Protein AF-A0A3M2AKR9-F1 (afdb_monomer)

Nearest PDB structures (foldseek):
  7yfp-assembly1_F  TM=4.435E-01  e=5.019E+00  Saccharomyces cerevisiae
  5lnl-assembly2_F  TM=4.729E-01  e=9.522E+00  Haemophilus influenzae

Solvent-accessible surface area (backbone atoms only — not comparable to full-atom values): 3403 Å² total; per-residue (Å²): 93,66,90,65,70,46,89,91,60,78,70,91,72,70,54,95,53,92,73,94,74,94,76,61,60,52,75,48,80,47,82,46,84,93,78,45,72,50,73,49,80,47,61,69,79,82,133

Structure (mmCIF, N/CA/C/O backbone):
data_AF-A0A3M2AKR9-F1
#
_entry.id   AF-A0A3M2AKR9-F1
#
loop_
_atom_site.group_PDB
_atom_site.id
_atom_site.type_symbol
_atom_site.label_atom_id
_atom_site.label_alt_id
_atom_site.label_comp_id
_atom_site.label_asym_id
_atom_site.label_entity_id
_atom_site.label_seq_id
_atom_site.pdbx_PDB_ins_code
_atom_site.Cartn_x
_atom_site.Cartn_y
_atom_site.Cartn_z
_atom_site.occupancy
_atom_site.B_iso_or_equiv
_atom_site.auth_seq_id
_atom_site.auth_comp_id
_atom_site.auth_asym_id
_atom_site.auth_atom_id
_atom_site.pdbx_PDB_model_num
ATOM 1 N N . ASN A 1 1 ? 4.741 1.215 -13.578 1.00 88.06 1 ASN A N 1
ATOM 2 C CA . ASN A 1 1 ? 3.261 1.319 -13.537 1.00 88.06 1 ASN A CA 1
ATOM 3 C C . ASN A 1 1 ? 2.750 2.698 -13.130 1.00 88.06 1 ASN A C 1
ATOM 5 O O . ASN A 1 1 ? 1.803 2.806 -12.359 1.00 88.06 1 ASN A O 1
ATOM 9 N N . LEU A 1 2 ? 3.349 3.773 -13.661 1.00 92.69 2 LEU A N 1
ATOM 10 C CA . LEU A 1 2 ? 2.851 5.145 -13.484 1.00 92.69 2 LEU A CA 1
ATOM 11 C C . LEU A 1 2 ? 2.639 5.785 -14.860 1.00 92.69 2 LEU A C 1
ATOM 13 O O . LEU A 1 2 ? 1.505 5.879 -15.312 1.00 92.69 2 LEU A O 1
ATOM 17 N N . GLU A 1 3 ? 3.725 6.131 -15.551 1.00 95.19 3 GLU A N 1
ATOM 18 C CA . GLU A 1 3 ? 3.678 6.664 -16.923 1.00 95.19 3 GLU A CA 1
ATOM 19 C C . GLU A 1 3 ? 3.804 5.545 -17.961 1.00 95.19 3 GLU A C 1
ATOM 21 O O . GLU A 1 3 ? 2.999 5.435 -18.879 1.00 95.19 3 GLU A O 1
ATOM 26 N N . HIS A 1 4 ? 4.777 4.659 -17.751 1.00 95.12 4 HIS A N 1
ATOM 27 C CA . HIS A 1 4 ? 4.993 3.460 -18.550 1.00 95.12 4 HIS A CA 1
ATOM 28 C C . HIS A 1 4 ? 4.467 2.263 -17.748 1.00 95.12 4 HIS A C 1
ATOM 30 O O . HIS A 1 4 ? 4.970 1.953 -16.658 1.00 95.12 4 HIS A O 1
ATOM 36 N N . GLN A 1 5 ? 3.369 1.680 -18.227 1.00 95.38 5 GLN A N 1
ATOM 37 C CA . GLN A 1 5 ? 2.721 0.524 -17.610 1.00 95.38 5 GLN A CA 1
ATOM 38 C C . GLN A 1 5 ? 3.380 -0.755 -18.122 1.00 95.38 5 GLN A C 1
ATOM 40 O O . GLN A 1 5 ? 3.591 -0.902 -19.325 1.00 95.38 5 GLN A O 1
ATOM 45 N N . ASP A 1 6 ? 3.722 -1.644 -17.201 1.00 97.44 6 ASP A N 1
ATOM 46 C CA . ASP A 1 6 ? 4.257 -2.962 -17.509 1.00 97.44 6 ASP A CA 1
ATOM 47 C C . ASP A 1 6 ? 3.081 -3.941 -17.693 1.00 97.44 6 ASP A C 1
ATOM 49 O O . ASP A 1 6 ? 2.218 -3.989 -16.813 1.00 97.44 6 ASP A O 1
ATOM 53 N N . PRO A 1 7 ? 3.004 -4.704 -18.801 1.00 96.25 7 PRO A N 1
ATOM 54 C CA . PRO A 1 7 ? 1.935 -5.678 -19.024 1.00 96.25 7 PRO A CA 1
ATOM 55 C C . PRO A 1 7 ? 1.806 -6.749 -17.934 1.00 96.25 7 PRO A C 1
ATOM 57 O O . PRO A 1 7 ? 0.715 -7.280 -17.748 1.00 96.25 7 PRO A O 1
ATOM 60 N N . GLU A 1 8 ? 2.891 -7.077 -17.227 1.00 98.12 8 GLU A N 1
ATOM 61 C CA . GLU A 1 8 ? 2.872 -8.061 -16.136 1.00 98.12 8 GLU A CA 1
ATOM 62 C C . GLU A 1 8 ? 2.369 -7.463 -14.815 1.00 98.12 8 GLU A C 1
ATOM 64 O O . GLU A 1 8 ? 2.061 -8.182 -13.866 1.00 98.12 8 GLU A O 1
ATOM 69 N N . CYS A 1 9 ? 2.283 -6.138 -14.736 1.00 97.00 9 CYS A N 1
ATOM 70 C CA . CYS A 1 9 ? 1.803 -5.416 -13.575 1.00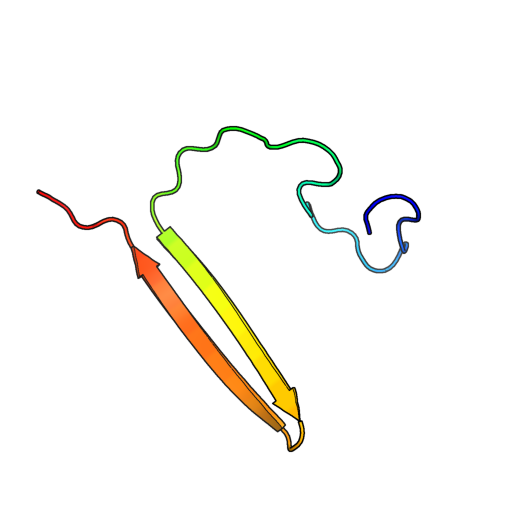 97.00 9 CYS A CA 1
ATOM 71 C C . CYS A 1 9 ? 0.398 -4.875 -13.846 1.00 97.00 9 CYS A C 1
ATOM 73 O O . CYS A 1 9 ? 0.218 -3.710 -14.199 1.00 97.00 9 CYS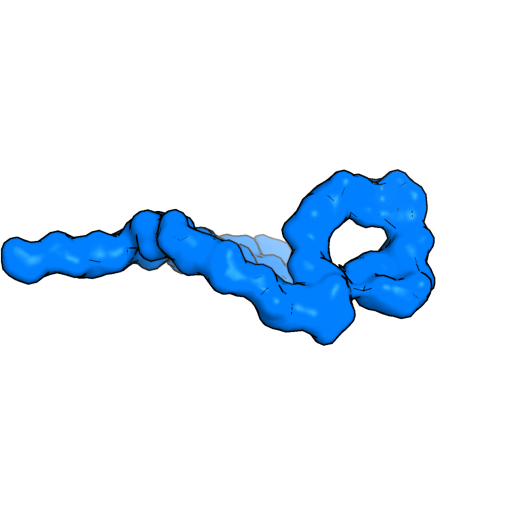 A O 1
ATOM 75 N N . ASP A 1 10 ? -0.603 -5.730 -13.667 1.00 95.56 10 ASP A N 1
ATOM 76 C CA . ASP A 1 10 ? -1.992 -5.504 -14.079 1.00 95.56 10 ASP A CA 1
ATOM 77 C C . ASP A 1 10 ? -2.937 -5.077 -12.936 1.00 95.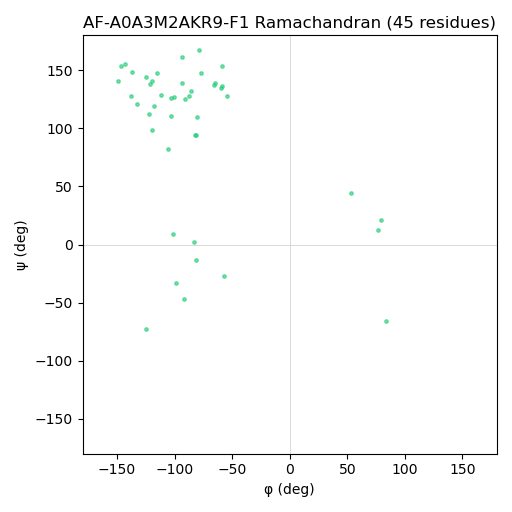56 10 ASP A C 1
ATOM 79 O O . ASP A 1 10 ? -4.154 -4.990 -13.118 1.00 95.56 10 ASP A O 1
ATOM 83 N N . LEU A 1 11 ? -2.392 -4.771 -11.752 1.00 97.44 11 LEU A N 1
ATOM 84 C CA . LEU A 1 11 ? -3.176 -4.321 -10.599 1.00 97.44 11 LEU A CA 1
ATOM 85 C C . LEU A 1 11 ? -3.572 -2.835 -10.686 1.00 97.44 11 LEU A C 1
ATOM 87 O O . LEU A 1 11 ? -3.047 -2.042 -11.465 1.00 97.44 11 LEU A O 1
ATOM 91 N N . ASP A 1 12 ? -4.491 -2.416 -9.816 1.00 96.50 12 ASP A N 1
ATOM 92 C CA . ASP A 1 12 ? -4.858 -1.006 -9.661 1.00 96.50 12 ASP A CA 1
ATOM 93 C C . ASP A 1 12 ? -3.852 -0.272 -8.758 1.00 96.50 12 ASP A C 1
ATOM 95 O O . ASP A 1 12 ? -3.970 -0.268 -7.531 1.00 96.50 12 ASP A O 1
ATOM 99 N N . TYR A 1 13 ? -2.854 0.366 -9.374 1.00 96.50 13 TYR A N 1
ATOM 100 C CA . TYR A 1 13 ? -1.785 1.091 -8.672 1.00 96.50 13 TYR A CA 1
ATOM 101 C C . TYR A 1 13 ? -2.144 2.527 -8.254 1.00 96.50 13 TYR A C 1
ATOM 103 O O . TYR A 1 13 ? -1.281 3.229 -7.731 1.00 96.50 13 TYR A O 1
ATOM 111 N N . VAL A 1 14 ? -3.375 3.002 -8.496 1.00 96.19 14 VAL A N 1
ATOM 112 C CA . VAL A 1 14 ? -3.776 4.404 -8.228 1.00 96.19 14 VAL A CA 1
ATOM 113 C C . VAL A 1 14 ? -2.823 5.421 -8.895 1.00 96.19 14 VAL A C 1
ATOM 115 O O . VAL A 1 14 ? -2.379 6.399 -8.295 1.00 96.19 14 VAL A O 1
ATOM 118 N N . ALA A 1 15 ? -2.465 5.170 -10.156 1.00 96.38 15 ALA A N 1
ATOM 119 C CA . ALA A 1 15 ? -1.500 5.980 -10.895 1.00 96.38 15 ALA A CA 1
ATOM 120 C C . ALA A 1 15 ? -1.993 7.425 -11.143 1.00 96.38 15 ALA A C 1
ATOM 122 O O . ALA A 1 15 ? -3.143 7.672 -11.512 1.00 96.38 15 ALA A O 1
ATOM 123 N N . GLY A 1 16 ? -1.090 8.397 -10.996 1.00 95.88 16 GLY A N 1
ATOM 124 C CA . GLY A 1 16 ? -1.287 9.791 -11.398 1.00 95.88 16 GLY A CA 1
ATOM 125 C C . GLY A 1 16 ? -2.027 10.657 -10.378 1.00 95.88 16 GLY A C 1
ATOM 126 O O . GLY A 1 16 ? -1.451 11.606 -9.853 1.00 95.88 16 GLY A O 1
ATOM 127 N N . ARG A 1 17 ? -3.307 10.377 -10.109 1.00 96.31 17 ARG A N 1
ATOM 128 C CA . ARG A 1 17 ? -4.151 11.231 -9.251 1.00 96.31 17 ARG A CA 1
ATOM 129 C C . ARG A 1 17 ? -4.664 10.476 -8.036 1.00 96.31 17 ARG A C 1
ATOM 131 O O . ARG A 1 17 ? -5.091 9.331 -8.139 1.00 96.31 17 ARG A O 1
ATOM 138 N N . ALA A 1 18 ? -4.695 11.165 -6.897 1.00 97.25 18 ALA A N 1
ATOM 139 C CA . ALA A 1 18 ? -5.314 10.641 -5.689 1.00 97.25 18 ALA A CA 1
ATOM 140 C C . ALA A 1 18 ? -6.797 10.318 -5.935 1.00 97.25 18 ALA A C 1
ATOM 142 O O . ALA A 1 18 ? -7.529 11.110 -6.536 1.00 97.25 18 ALA A O 1
ATOM 143 N N . ARG A 1 19 ? -7.239 9.159 -5.438 1.00 97.50 19 ARG A N 1
ATOM 144 C CA . ARG A 1 19 ? -8.622 8.686 -5.539 1.00 97.50 19 ARG A CA 1
ATOM 145 C C . ARG A 1 19 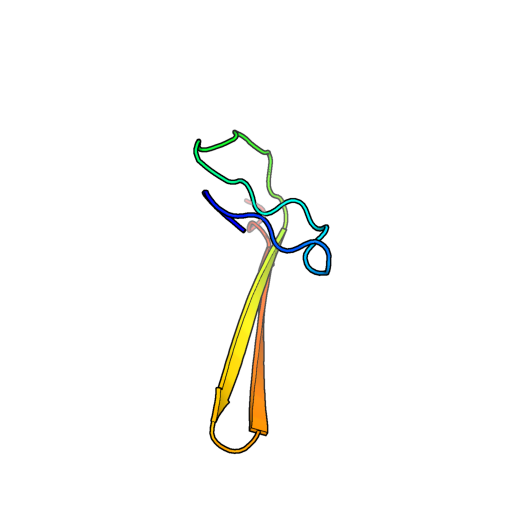? -9.217 8.544 -4.134 1.00 97.50 19 ARG A C 1
ATOM 147 O O . ARG A 1 19 ? -8.682 7.764 -3.345 1.00 97.50 19 ARG A O 1
ATOM 154 N N . PRO A 1 20 ? -10.300 9.269 -3.796 1.00 97.62 20 PRO A N 1
ATOM 155 C CA . PRO A 1 20 ? -10.984 9.103 -2.518 1.00 97.62 20 PRO A CA 1
ATOM 156 C C . PRO A 1 20 ? -11.498 7.671 -2.344 1.00 97.62 20 PRO A C 1
ATOM 158 O O . PRO A 1 20 ? -12.108 7.113 -3.256 1.00 97.62 20 PRO A O 1
ATOM 161 N N . ALA A 1 21 ? -11.280 7.088 -1.167 1.00 96.62 21 ALA A N 1
ATOM 162 C CA . ALA A 1 21 ? -11.772 5.759 -0.827 1.00 96.62 21 ALA A CA 1
ATOM 163 C C . ALA A 1 21 ? -12.058 5.653 0.677 1.00 96.62 21 ALA A C 1
ATOM 165 O O . ALA A 1 21 ? -11.299 6.157 1.506 1.00 96.62 21 ALA A O 1
ATOM 166 N N . SER A 1 22 ? -13.149 4.973 1.041 1.00 96.62 22 SER A N 1
ATOM 167 C CA . SER A 1 22 ? -13.445 4.652 2.441 1.00 96.62 22 SER A CA 1
ATOM 168 C C . SER A 1 22 ? -12.672 3.400 2.852 1.00 96.62 22 SER A C 1
ATOM 170 O O . SER A 1 22 ? -13.113 2.273 2.623 1.00 96.62 22 SER A O 1
ATOM 172 N N . ILE A 1 23 ? -11.495 3.593 3.446 1.00 96.38 23 ILE A N 1
ATOM 173 C CA . ILE A 1 23 ? -10.621 2.495 3.865 1.00 96.38 23 ILE A CA 1
ATOM 174 C C . ILE A 1 23 ? -10.940 2.092 5.311 1.00 96.38 23 ILE A C 1
ATOM 176 O O . ILE A 1 23 ? -10.961 2.918 6.225 1.00 96.38 23 ILE A O 1
ATOM 180 N N . LYS A 1 24 ? -11.228 0.803 5.525 1.00 97.25 24 LYS A N 1
ATOM 181 C CA . LYS A 1 24 ? -11.489 0.225 6.861 1.00 97.25 24 LYS A CA 1
ATOM 182 C C . LYS A 1 24 ? -10.266 -0.485 7.436 1.00 97.25 24 LYS A C 1
ATOM 184 O O . LYS A 1 24 ? -10.071 -0.475 8.648 1.00 97.25 24 LYS A O 1
ATOM 189 N N . ALA A 1 25 ? -9.466 -1.083 6.563 1.00 97.50 25 ALA A N 1
ATOM 190 C CA . ALA A 1 25 ? -8.226 -1.760 6.888 1.00 97.50 25 ALA A CA 1
ATOM 191 C C . ALA A 1 25 ? -7.234 -1.591 5.736 1.00 97.50 25 ALA A C 1
ATOM 193 O O . ALA A 1 25 ? -7.647 -1.414 4.590 1.00 97.50 25 ALA A O 1
ATOM 194 N N . ALA A 1 26 ? -5.948 -1.646 6.054 1.00 98.12 26 ALA A N 1
ATOM 195 C CA . ALA A 1 26 ? -4.852 -1.557 5.105 1.00 98.12 26 ALA A CA 1
ATOM 196 C C . ALA A 1 26 ? -3.716 -2.490 5.530 1.00 98.12 26 ALA A C 1
ATOM 198 O O . ALA A 1 26 ? -3.559 -2.801 6.713 1.00 98.12 26 ALA A O 1
ATOM 199 N N . ILE A 1 27 ? -2.911 -2.896 4.554 1.00 98.56 27 ILE A N 1
ATOM 200 C CA . ILE A 1 27 ? -1.650 -3.594 4.785 1.00 98.56 27 ILE A CA 1
ATOM 201 C C . ILE A 1 27 ? -0.489 -2.728 4.304 1.00 98.56 27 ILE A C 1
ATOM 203 O O . ILE A 1 27 ? -0.625 -1.990 3.329 1.00 98.56 27 ILE A O 1
ATOM 207 N N . SER A 1 28 ? 0.649 -2.839 4.980 1.00 98.50 28 SER A N 1
ATOM 208 C CA . SER A 1 28 ? 1.928 -2.294 4.532 1.00 98.50 28 SER A CA 1
ATOM 209 C C . SER A 1 28 ? 2.935 -3.434 4.445 1.00 98.50 28 SER A C 1
ATOM 211 O O . SER A 1 28 ? 3.282 -4.034 5.464 1.00 98.50 28 SER A O 1
ATOM 213 N N . ASN A 1 29 ? 3.355 -3.760 3.225 1.00 98.50 29 ASN A N 1
ATOM 214 C CA . ASN A 1 29 ? 4.336 -4.809 2.960 1.00 98.50 29 ASN A CA 1
ATOM 215 C C . ASN A 1 29 ? 5.742 -4.210 2.872 1.00 98.50 29 ASN A C 1
ATOM 217 O O . ASN A 1 29 ? 5.938 -3.171 2.244 1.00 98.50 29 ASN A O 1
ATOM 221 N N . ALA A 1 30 ? 6.720 -4.903 3.449 1.00 98.19 30 ALA A N 1
ATOM 222 C CA . ALA A 1 30 ? 8.136 -4.587 3.330 1.00 98.19 30 ALA A CA 1
ATOM 223 C C . ALA A 1 30 ? 8.922 -5.860 2.990 1.00 98.19 30 ALA A C 1
ATOM 225 O O . ALA A 1 30 ? 8.905 -6.833 3.746 1.00 98.19 30 ALA A O 1
ATOM 226 N N . PHE A 1 31 ? 9.621 -5.835 1.856 1.00 98.31 31 PHE A N 1
ATOM 227 C CA . PHE A 1 31 ? 10.450 -6.937 1.367 1.00 98.31 31 PHE A CA 1
ATOM 228 C C . PHE A 1 31 ? 11.896 -6.442 1.252 1.00 98.31 31 PHE A C 1
ATOM 230 O O . PHE A 1 31 ? 12.251 -5.719 0.323 1.00 98.31 31 PHE A O 1
ATOM 237 N N . GLY A 1 32 ? 12.704 -6.755 2.262 1.00 97.69 32 GLY A N 1
ATOM 238 C CA . GLY A 1 32 ? 14.089 -6.316 2.392 1.00 97.69 32 GLY A CA 1
ATOM 239 C C . GLY A 1 32 ? 15.101 -7.316 1.833 1.00 97.69 32 GLY A C 1
ATOM 240 O O . GLY A 1 32 ? 14.829 -8.509 1.672 1.00 97.69 32 GLY A O 1
ATOM 241 N N . PHE A 1 33 ? 16.315 -6.825 1.579 1.00 97.94 33 PHE A N 1
ATOM 242 C CA . PHE A 1 33 ? 17.446 -7.670 1.197 1.00 97.94 33 PHE A CA 1
ATOM 243 C C . PHE A 1 33 ? 17.755 -8.730 2.263 1.00 97.94 33 PHE A C 1
ATOM 245 O O . PHE A 1 33 ? 17.462 -8.556 3.444 1.00 97.94 33 PHE A O 1
ATOM 252 N N . GLY A 1 34 ? 18.348 -9.846 1.835 1.00 97.69 34 GLY A N 1
ATOM 253 C CA . GLY A 1 34 ? 18.588 -10.997 2.713 1.00 97.69 34 GLY A CA 1
ATOM 254 C C . GLY A 1 34 ? 17.338 -11.838 2.995 1.00 97.69 34 GLY A C 1
ATOM 255 O O . GLY A 1 34 ? 17.369 -12.682 3.882 1.00 97.69 34 GLY A O 1
ATOM 256 N N . GLY A 1 35 ? 16.246 -11.624 2.249 1.00 97.88 35 GLY A N 1
ATOM 257 C CA . GLY A 1 35 ? 15.018 -12.417 2.367 1.00 97.88 35 GLY A CA 1
ATOM 258 C C . GLY A 1 35 ? 14.129 -12.025 3.548 1.00 97.88 35 GLY A C 1
ATOM 259 O O . GLY 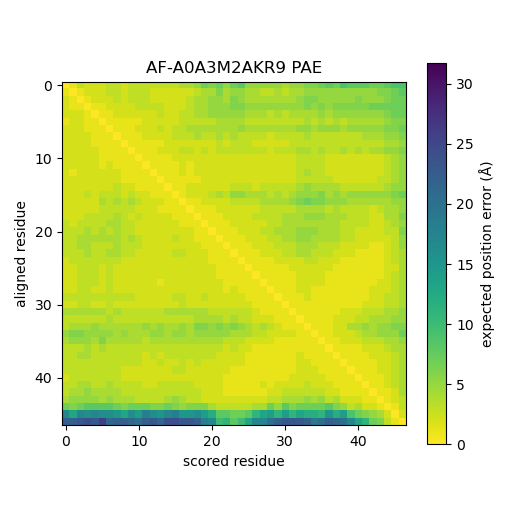A 1 35 ? 13.310 -12.827 3.995 1.00 97.88 35 GLY A O 1
ATOM 260 N N . VAL A 1 36 ? 14.282 -10.806 4.070 1.00 98.25 36 VAL A N 1
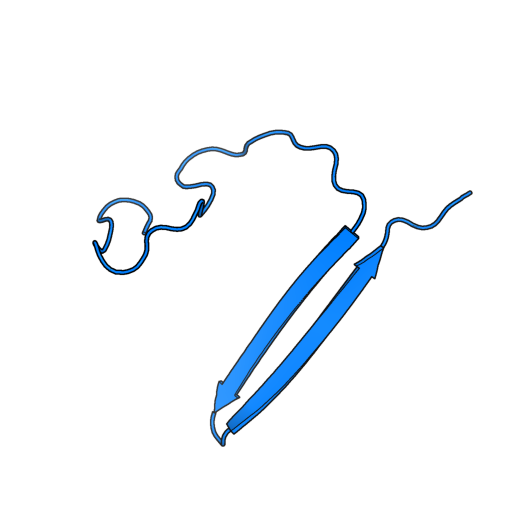ATOM 261 C CA . VAL A 1 36 ? 13.486 -10.313 5.199 1.00 98.25 36 VAL A CA 1
ATOM 262 C C . VAL A 1 36 ? 12.130 -9.829 4.693 1.00 98.25 36 VAL A C 1
ATOM 264 O O . VAL A 1 36 ? 12.041 -8.788 4.048 1.00 98.25 36 VAL A O 1
ATOM 267 N N . ASN A 1 37 ? 11.067 -10.564 5.014 1.00 98.38 37 ASN A N 1
ATOM 268 C CA . ASN A 1 37 ? 9.698 -10.209 4.644 1.00 98.38 37 ASN A CA 1
ATOM 269 C C . ASN A 1 37 ? 8.892 -9.837 5.890 1.00 98.38 37 ASN A C 1
ATOM 271 O O . ASN A 1 37 ? 8.848 -10.602 6.853 1.00 98.38 37 ASN A O 1
ATOM 275 N N . ALA A 1 38 ? 8.234 -8.681 5.859 1.00 98.38 38 ALA A N 1
ATOM 276 C CA . ALA A 1 38 ? 7.361 -8.211 6.925 1.00 98.38 38 ALA A CA 1
ATOM 277 C C . ALA A 1 38 ? 6.071 -7.605 6.354 1.00 98.38 38 ALA A C 1
ATOM 279 O O . ALA A 1 38 ? 6.065 -7.010 5.276 1.00 98.38 38 ALA A O 1
ATOM 280 N N . CYS A 1 39 ? 4.974 -7.742 7.098 1.00 98.44 39 CYS A N 1
ATOM 281 C CA . CYS A 1 39 ? 3.681 -7.152 6.769 1.00 98.44 39 CYS A CA 1
ATOM 282 C C . CYS A 1 39 ? 3.047 -6.581 8.038 1.00 98.44 39 CYS A C 1
ATOM 284 O O . CYS A 1 39 ? 2.919 -7.285 9.042 1.00 98.44 39 CYS A O 1
ATOM 286 N N . LEU A 1 40 ? 2.643 -5.312 7.988 1.00 98.56 40 LEU A N 1
ATOM 287 C CA . LEU A 1 40 ? 1.855 -4.674 9.035 1.00 98.56 40 LEU A CA 1
ATOM 288 C C . LEU A 1 40 ? 0.397 -4.579 8.591 1.00 98.56 40 LEU A C 1
ATOM 290 O O . LEU A 1 40 ? 0.104 -3.990 7.55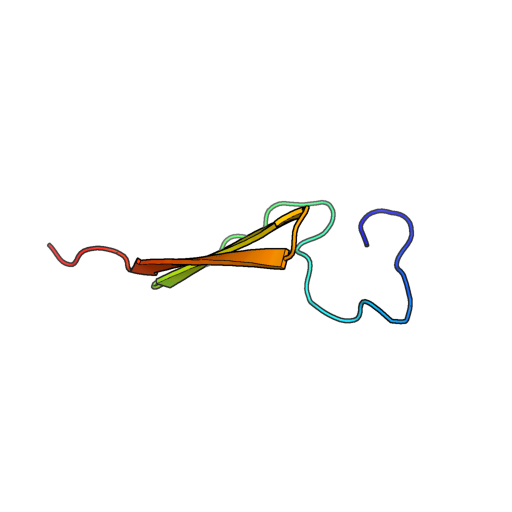2 1.00 98.56 40 LEU A O 1
ATOM 294 N N . VAL A 1 41 ? -0.515 -5.093 9.415 1.00 98.31 41 VAL A N 1
ATOM 295 C CA . VAL A 1 41 ? -1.960 -4.946 9.219 1.00 98.31 41 VAL A CA 1
ATOM 296 C C . VAL A 1 41 ? -2.478 -3.851 10.141 1.00 98.31 41 VAL A C 1
ATOM 298 O O . VAL A 1 41 ? -2.264 -3.890 11.351 1.00 98.31 41 VAL A O 1
ATOM 301 N N . MET A 1 42 ? -3.184 -2.882 9.568 1.00 98.25 42 MET A N 1
ATOM 302 C CA . MET A 1 42 ? -3.817 -1.786 10.294 1.00 98.25 42 MET A CA 1
ATOM 303 C C . MET A 1 42 ? -5.311 -1.799 10.012 1.00 98.25 42 MET A C 1
ATOM 305 O O . MET A 1 42 ? -5.747 -1.961 8.873 1.00 98.25 42 MET A O 1
ATOM 309 N N . LYS A 1 43 ? -6.109 -1.581 11.050 1.00 97.94 43 LYS A N 1
ATOM 310 C CA . LYS A 1 43 ? -7.550 -1.371 10.940 1.00 97.94 43 LYS A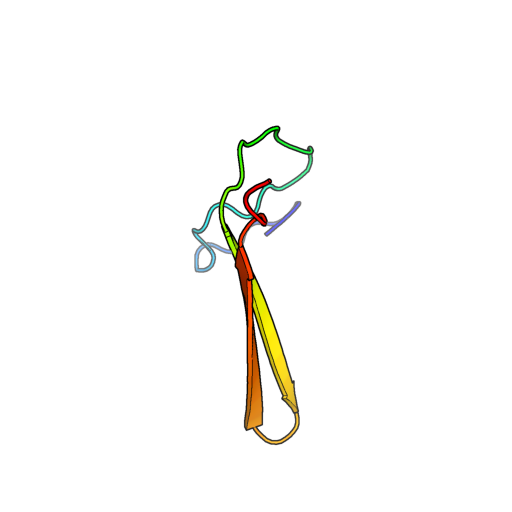 CA 1
ATOM 311 C C . LYS A 1 43 ? -7.874 -0.047 11.612 1.00 97.94 43 LYS A C 1
ATOM 313 O O . LYS A 1 43 ? -7.253 0.301 12.614 1.00 97.94 43 LYS A O 1
ATOM 318 N N . ARG A 1 44 ? -8.841 0.689 11.067 1.00 96.31 44 ARG A N 1
ATOM 319 C CA . ARG A 1 44 ? -9.408 1.846 11.761 1.00 96.31 44 ARG A CA 1
ATOM 320 C C . ARG A 1 44 ? -9.889 1.393 13.144 1.00 96.31 44 ARG A C 1
ATOM 322 O O . ARG A 1 44 ? -10.621 0.407 13.231 1.00 96.31 44 ARG A O 1
ATOM 329 N N . ALA A 1 45 ? -9.456 2.093 14.188 1.00 93.19 45 ALA A N 1
ATOM 330 C CA . ALA A 1 45 ? -9.970 1.876 15.530 1.00 93.19 45 ALA A CA 1
ATOM 331 C C . ALA A 1 45 ? -11.446 2.288 15.575 1.00 93.19 45 ALA A C 1
ATOM 333 O O . ALA A 1 45 ? -11.827 3.309 14.996 1.00 93.19 45 ALA A O 1
ATOM 334 N N . ASP A 1 46 ? -12.263 1.474 16.229 1.00 88.19 46 ASP A N 1
ATOM 335 C CA . ASP A 1 46 ? -13.626 1.863 16.561 1.00 88.19 46 ASP A CA 1
ATOM 336 C C . ASP A 1 46 ? -13.564 2.826 17.770 1.00 88.19 46 ASP A C 1
ATOM 338 O O . ASP A 1 46 ? -12.623 2.746 18.566 1.00 88.19 46 ASP A O 1
ATOM 342 N N . ALA A 1 47 ? -14.493 3.786 17.840 1.00 64.12 47 ALA A N 1
ATOM 343 C CA . ALA A 1 47 ? -14.599 4.736 18.953 1.00 64.12 47 ALA A CA 1
ATOM 344 C C . ALA A 1 47 ? -15.249 4.091 20.183 1.00 64.12 47 ALA A C 1
ATOM 346 O O . ALA A 1 47 ? -16.144 3.236 19.979 1.00 64.12 47 ALA A O 1
#

Foldseek 3Di:
DAPDDDPVPPDPPVHDDDDDDDDQKDKDWDQDPPRDTDIDIDGDDDD

Radius of gyration: 14.68 Å; Cα contacts (8 Å,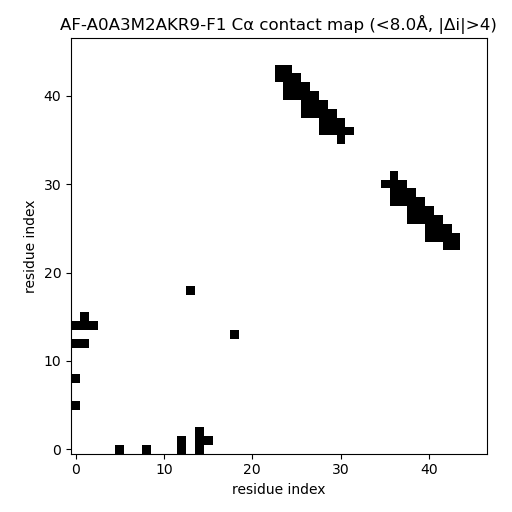 |Δi|>4): 36; chains: 1; bounding box: 33×24×38 Å

Secondary structure (DSSP, 8-state):
--SS--TT--S----SS------SEEEEEEEETTTEEEEEEEEPPP-

Mean predicted aligned error: 3.24 Å

Sequence (47 aa):
NLEHQDPECDLDYVAGRARPASIKAAISNAFGFGGVNACLVMKRADA

pLDDT: mean 96.01, std 5.2, range [64.12, 98.56]